Protein AF-A0A3M1L1L4-F1 (afdb_monomer_lite)

Structure (mmCIF, N/CA/C/O backbone):
data_AF-A0A3M1L1L4-F1
#
_entry.id   AF-A0A3M1L1L4-F1
#
loop_
_atom_site.group_PDB
_atom_site.id
_atom_site.type_symbol
_atom_site.label_atom_id
_atom_site.label_alt_id
_atom_site.label_comp_id
_atom_site.label_asym_id
_atom_site.label_entity_id
_atom_site.label_seq_id
_atom_site.pdbx_PDB_ins_code
_atom_site.Cartn_x
_atom_site.Cartn_y
_atom_site.Cartn_z
_atom_site.occupancy
_atom_site.B_iso_or_equiv
_atom_site.auth_seq_id
_atom_site.auth_comp_id
_atom_site.auth_asym_id
_atom_site.auth_atom_id
_atom_site.pdbx_PDB_model_num
ATOM 1 N N . MET A 1 1 ? -0.044 35.996 -49.090 1.00 56.44 1 MET A N 1
ATOM 2 C CA . MET A 1 1 ? 0.083 34.576 -48.704 1.00 56.44 1 MET A CA 1
ATOM 3 C C . MET A 1 1 ? -0.045 34.557 -47.194 1.00 56.44 1 MET A C 1
ATOM 5 O O . MET A 1 1 ? 0.706 35.277 -46.552 1.00 56.44 1 MET A O 1
ATOM 9 N N . GLN A 1 2 ? -1.117 33.930 -46.713 1.00 51.03 2 GLN A N 1
ATOM 10 C CA . GLN A 1 2 ? -1.727 34.093 -45.389 1.00 51.03 2 GLN A CA 1
ATOM 11 C C . GLN A 1 2 ? -0.976 33.397 -44.241 1.00 51.03 2 GLN A C 1
ATOM 13 O O . GLN A 1 2 ? -0.120 32.543 -44.457 1.00 51.03 2 GLN A O 1
ATOM 18 N N . ASP A 1 3 ? -1.363 33.854 -43.056 1.00 57.12 3 ASP A N 1
ATOM 19 C CA . ASP A 1 3 ? -0.882 33.768 -41.674 1.00 57.12 3 ASP A CA 1
ATOM 20 C C . ASP A 1 3 ? -0.676 32.359 -41.059 1.00 57.12 3 ASP A C 1
ATOM 22 O O . ASP A 1 3 ? -1.260 31.381 -41.530 1.00 57.12 3 ASP A O 1
ATOM 26 N N . PRO A 1 4 ? 0.112 32.235 -39.964 1.00 59.81 4 PRO A N 1
ATOM 27 C CA . PRO A 1 4 ? 0.230 31.004 -39.179 1.00 59.81 4 PRO A CA 1
ATOM 28 C C . PRO A 1 4 ? -0.982 30.816 -38.250 1.00 59.81 4 PRO A C 1
ATOM 30 O O . PRO A 1 4 ? -1.301 31.705 -37.464 1.00 59.81 4 PRO A O 1
ATOM 33 N N . ALA A 1 5 ? -1.625 29.646 -38.286 1.00 53.72 5 ALA A N 1
ATOM 34 C CA . ALA A 1 5 ? -2.687 29.286 -37.345 1.00 53.72 5 ALA A CA 1
ATOM 35 C C . ALA A 1 5 ? -2.305 28.031 -36.550 1.00 53.72 5 ALA A C 1
ATOM 37 O O . ALA A 1 5 ? -2.121 26.943 -37.096 1.00 53.72 5 ALA A O 1
ATOM 38 N N . THR A 1 6 ? -2.162 28.241 -35.247 1.00 64.50 6 THR A N 1
ATOM 39 C CA . THR A 1 6 ? -2.085 27.265 -34.160 1.00 64.50 6 THR A CA 1
ATOM 40 C C . THR A 1 6 ? -3.132 26.155 -34.340 1.00 64.50 6 THR A C 1
ATOM 42 O O . THR A 1 6 ? -4.276 26.471 -34.678 1.00 64.50 6 THR A O 1
ATOM 45 N N . PRO A 1 7 ? -2.806 24.867 -34.110 1.00 71.56 7 PRO A N 1
ATOM 46 C CA . PRO A 1 7 ? -3.848 23.861 -33.949 1.00 71.56 7 PRO A CA 1
ATOM 47 C C . PRO A 1 7 ? -4.744 24.248 -32.757 1.00 71.56 7 PRO A C 1
ATOM 49 O O . PRO A 1 7 ? -4.235 24.797 -31.777 1.00 71.56 7 PRO A O 1
ATOM 52 N N . PRO A 1 8 ? -6.060 24.009 -32.842 1.00 64.56 8 PRO A N 1
ATOM 53 C CA . PRO A 1 8 ? -7.007 24.389 -31.803 1.00 64.56 8 PRO A CA 1
ATOM 54 C C . PRO A 1 8 ? -6.635 23.733 -30.471 1.00 64.56 8 PRO A C 1
ATOM 56 O O . PRO A 1 8 ? -6.375 22.531 -30.410 1.00 64.56 8 PRO A O 1
ATOM 59 N N . GLU A 1 9 ? -6.595 24.548 -29.421 1.00 55.09 9 GLU A N 1
ATOM 60 C CA . GLU A 1 9 ? -6.603 24.096 -28.035 1.00 55.09 9 GLU A CA 1
ATOM 61 C C . GLU A 1 9 ? -7.833 23.201 -27.854 1.00 55.09 9 GLU A C 1
ATOM 63 O O . GLU A 1 9 ? -8.941 23.611 -28.196 1.00 55.09 9 GLU A O 1
ATOM 68 N N . ASP A 1 10 ? -7.640 21.967 -27.390 1.00 60.91 10 ASP A N 1
ATOM 69 C CA . ASP A 1 10 ? -8.748 21.076 -27.048 1.00 60.91 10 ASP A CA 1
ATOM 70 C C . ASP A 1 10 ? -9.513 21.721 -25.875 1.00 60.91 10 ASP A C 1
ATOM 72 O O . ASP A 1 10 ? -8.927 21.888 -24.796 1.00 60.91 10 ASP A O 1
ATOM 76 N N . PRO A 1 11 ? -10.766 22.183 -26.069 1.00 60.78 11 PRO A N 1
ATOM 77 C CA . PRO A 1 11 ? -11.537 22.752 -24.983 1.00 60.78 11 PRO A CA 1
ATOM 78 C C . PRO A 1 11 ? -11.904 21.599 -24.056 1.00 60.78 11 PRO A C 1
ATOM 80 O O . PRO A 1 11 ? -12.692 20.729 -24.422 1.00 60.78 11 PRO A O 1
ATOM 83 N N . PHE A 1 12 ? -11.347 21.591 -22.844 1.00 57.94 12 PHE A N 1
ATOM 84 C CA . PHE A 1 12 ? -11.924 20.792 -21.772 1.00 57.94 12 PHE A CA 1
ATOM 85 C C . PHE A 1 12 ? -13.378 21.243 -21.599 1.00 57.94 12 PHE A C 1
ATOM 87 O O . PHE A 1 12 ? -13.650 22.316 -21.069 1.00 57.94 12 PHE A O 1
ATOM 94 N N . ASP A 1 13 ? -14.276 20.421 -22.131 1.00 53.28 13 ASP A N 1
ATOM 95 C CA . ASP A 1 13 ? -15.728 20.493 -22.061 1.00 53.28 13 ASP A CA 1
ATOM 96 C C . ASP A 1 13 ? -16.167 20.844 -20.627 1.00 53.28 13 ASP A C 1
ATOM 98 O O . ASP A 1 13 ? -16.009 20.052 -19.694 1.00 53.28 13 ASP A O 1
ATOM 102 N N . GLU A 1 14 ? -16.659 22.074 -20.437 1.00 58.31 14 GLU A N 1
ATOM 103 C CA . GLU A 1 14 ? -17.166 22.610 -19.168 1.00 58.31 14 GLU A CA 1
ATOM 104 C C . GLU A 1 14 ? -18.525 21.987 -18.800 1.00 58.31 14 GLU A C 1
ATOM 106 O O . GLU A 1 14 ? -19.546 22.662 -18.661 1.00 58.31 14 GLU A O 1
ATOM 111 N N . GLY A 1 15 ? -18.545 20.671 -18.597 1.00 50.88 15 GLY A N 1
ATOM 112 C CA . GLY A 1 15 ? -19.666 19.941 -18.017 1.00 50.88 15 GLY A CA 1
ATOM 113 C C . GLY A 1 15 ? -19.703 20.080 -16.496 1.00 50.88 15 GLY A C 1
ATOM 114 O O . GLY A 1 15 ? -19.476 19.113 -15.771 1.00 50.88 15 GLY A O 1
ATOM 115 N N . THR A 1 16 ? -19.990 21.281 -15.996 1.00 56.84 16 THR A N 1
ATOM 116 C CA . THR A 1 16 ? -20.472 21.443 -14.617 1.00 56.84 16 THR A CA 1
ATOM 117 C C . THR A 1 16 ? -21.910 20.925 -14.497 1.00 56.84 16 THR A C 1
ATOM 119 O O . THR A 1 16 ? -22.755 21.192 -15.350 1.00 56.84 16 THR A O 1
ATOM 122 N N . PRO A 1 17 ? -22.222 20.224 -13.402 1.00 60.78 17 PRO A N 1
ATOM 123 C CA . PRO A 1 17 ? -23.400 20.551 -12.603 1.00 60.78 17 PRO A CA 1
ATOM 124 C C . PRO A 1 17 ? -22.905 21.238 -11.314 1.00 60.78 17 PRO A C 1
ATOM 126 O O . PRO A 1 17 ? -22.109 20.665 -10.576 1.00 60.78 17 PRO A O 1
ATOM 129 N N . LEU A 1 18 ? -23.089 22.554 -11.154 1.00 53.34 18 LEU A N 1
ATOM 130 C CA . LEU A 1 18 ? -24.239 23.213 -10.505 1.00 53.34 18 LEU A CA 1
ATOM 131 C C . LEU A 1 18 ? -24.563 22.645 -9.107 1.00 53.34 18 LEU A C 1
ATOM 133 O O . LEU A 1 18 ? -25.249 21.638 -8.982 1.00 53.34 18 LEU A O 1
ATOM 137 N N . ASP A 1 19 ? -24.052 23.348 -8.090 1.00 58.41 19 ASP A N 1
ATOM 138 C CA . ASP A 1 19 ? -24.559 23.498 -6.716 1.00 58.41 19 ASP A CA 1
ATOM 139 C C . ASP A 1 19 ? -25.179 22.281 -5.986 1.00 58.41 19 ASP A C 1
ATOM 141 O O . ASP A 1 19 ? -26.390 22.067 -6.006 1.00 58.41 19 ASP A O 1
ATOM 145 N N . GLU A 1 20 ? -24.378 21.624 -5.137 1.00 54.81 20 GLU A N 1
ATOM 146 C CA . GLU A 1 20 ? -24.846 21.162 -3.818 1.00 54.81 20 GLU A CA 1
ATOM 147 C C . GLU A 1 20 ? -24.128 21.987 -2.729 1.00 54.81 20 GLU A C 1
ATOM 149 O O . GLU A 1 20 ? -22.893 22.020 -2.714 1.00 54.81 20 GLU A O 1
ATOM 154 N N . PRO A 1 21 ? -24.831 22.642 -1.780 1.00 66.69 21 PRO A N 1
ATOM 155 C CA . PRO A 1 21 ? -24.192 23.243 -0.620 1.00 66.69 21 PRO A CA 1
ATOM 156 C C . PRO A 1 21 ? -23.907 22.136 0.395 1.00 66.69 21 PRO A C 1
ATOM 158 O O . PRO A 1 21 ? -24.601 22.010 1.402 1.00 66.69 21 PRO A O 1
ATOM 161 N N . THR A 1 22 ? -22.902 21.305 0.148 1.00 43.22 22 THR A N 1
ATOM 162 C CA . THR A 1 22 ? -22.544 20.271 1.119 1.00 43.22 22 THR A CA 1
ATOM 163 C C . THR A 1 22 ? -21.329 20.769 1.869 1.00 43.22 22 THR A C 1
ATOM 165 O O . THR A 1 22 ? -20.239 20.888 1.317 1.00 43.22 22 THR A O 1
ATOM 168 N N . THR A 1 23 ? -21.593 21.188 3.107 1.00 56.91 23 THR A N 1
ATO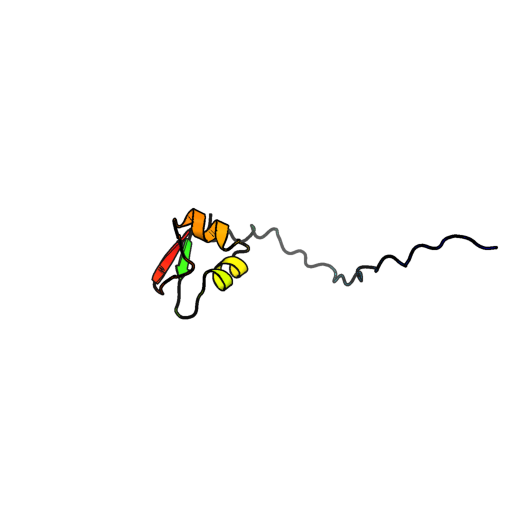M 169 C CA . THR A 1 23 ? -20.657 21.448 4.207 1.00 56.91 23 THR A CA 1
ATOM 170 C C . THR A 1 23 ? -19.250 20.887 3.974 1.00 56.91 23 THR A C 1
ATOM 172 O O . THR A 1 23 ? -19.130 19.773 3.466 1.00 56.91 23 THR A O 1
ATOM 175 N N . PRO A 1 24 ? -18.167 21.567 4.413 1.00 59.78 24 PRO A N 1
ATOM 176 C CA . PRO A 1 24 ? -16.866 20.922 4.513 1.00 59.78 24 PRO A CA 1
ATOM 177 C C . PRO A 1 24 ? -16.989 19.780 5.527 1.00 59.78 24 PRO A C 1
ATOM 179 O O . PRO A 1 24 ? -16.714 19.936 6.714 1.00 59.78 24 PRO A O 1
ATOM 182 N N . ASN A 1 25 ? -17.456 18.620 5.071 1.00 57.06 25 ASN A N 1
ATOM 183 C CA . ASN A 1 25 ? -17.244 17.373 5.750 1.00 57.06 25 ASN A CA 1
ATOM 184 C C . ASN A 1 25 ? -15.721 17.268 5.766 1.00 57.06 25 ASN A C 1
ATOM 186 O O . ASN A 1 25 ? -15.120 17.322 4.684 1.00 57.06 25 ASN A O 1
ATOM 190 N N . PRO A 1 26 ? -15.078 17.260 6.947 1.00 63.56 26 PRO A N 1
ATOM 191 C CA . PRO A 1 26 ? -13.631 17.184 7.006 1.00 63.56 26 PRO A CA 1
ATOM 192 C C . PRO A 1 26 ? -13.210 16.039 6.085 1.00 63.56 26 PRO A C 1
ATOM 194 O O . PRO A 1 26 ? -13.862 14.987 6.126 1.00 63.56 26 PRO A O 1
ATOM 197 N N . PRO A 1 27 ? -12.214 16.252 5.201 1.0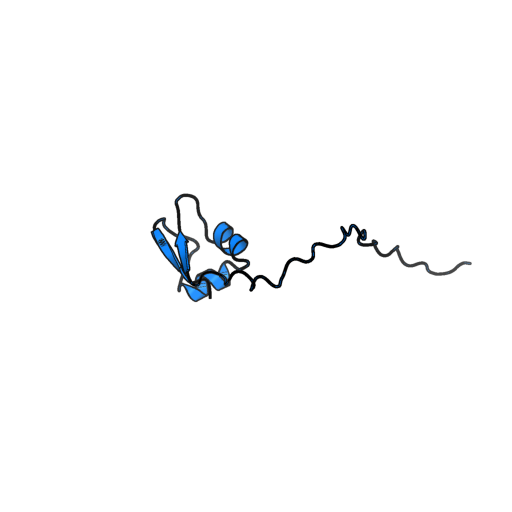0 65.06 27 PRO A N 1
ATOM 198 C CA . PRO A 1 27 ? -11.801 15.230 4.254 1.00 65.06 27 PRO A CA 1
ATOM 199 C C . PRO A 1 27 ? -11.639 13.941 5.051 1.00 65.06 27 PRO A C 1
ATOM 201 O O . PRO A 1 27 ? -10.971 13.993 6.090 1.00 65.06 27 PRO A O 1
ATOM 204 N N . PRO A 1 28 ? -12.314 12.840 4.666 1.00 64.88 28 PRO A N 1
ATOM 205 C CA . PRO A 1 28 ? -12.319 11.626 5.460 1.00 64.88 28 PRO A CA 1
ATOM 206 C C . PRO A 1 28 ? -10.869 11.292 5.762 1.00 64.88 28 PRO A C 1
ATOM 208 O O . PRO A 1 28 ? -10.080 11.057 4.846 1.00 64.88 28 PRO A O 1
ATOM 211 N N . THR A 1 29 ? -10.502 11.404 7.041 1.00 70.31 29 THR A N 1
ATOM 212 C CA . THR A 1 29 ? -9.117 11.278 7.472 1.00 70.31 29 THR A CA 1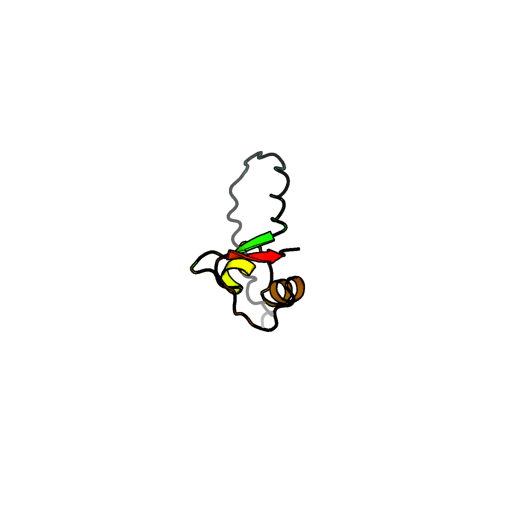
ATOM 213 C C . THR A 1 29 ? -8.632 9.940 6.959 1.00 70.31 29 THR A C 1
ATOM 215 O O . THR A 1 29 ? -9.131 8.903 7.402 1.00 70.31 29 THR A O 1
ATOM 218 N N . ALA A 1 30 ? -7.712 9.963 5.989 1.00 75.25 30 ALA A N 1
ATOM 219 C CA . ALA A 1 30 ? -7.217 8.738 5.388 1.00 75.25 30 ALA A CA 1
ATOM 220 C C . ALA A 1 30 ? -6.770 7.810 6.528 1.00 75.25 30 ALA A C 1
ATOM 222 O O . ALA A 1 30 ? -6.072 8.270 7.446 1.00 75.25 30 ALA A O 1
ATOM 223 N N . PRO A 1 31 ? -7.219 6.545 6.542 1.00 84.62 31 PRO A N 1
ATOM 224 C CA . PRO A 1 31 ? -6.916 5.655 7.647 1.00 84.62 31 PRO A CA 1
ATOM 225 C C . PRO A 1 31 ? -5.400 5.549 7.818 1.00 84.62 31 PRO A C 1
ATOM 227 O O . PRO A 1 31 ? -4.647 5.566 6.850 1.00 84.62 31 PRO A O 1
ATOM 230 N N . GLN A 1 32 ? -4.933 5.480 9.065 1.00 90.75 32 GLN A N 1
ATOM 231 C CA . GLN A 1 32 ? -3.499 5.345 9.359 1.00 90.75 32 GLN A CA 1
ATOM 232 C C . GLN A 1 32 ? -2.965 3.995 8.868 1.00 90.75 32 GLN A C 1
ATOM 234 O O . GLN A 1 32 ? -1.802 3.875 8.476 1.00 90.75 32 GLN A O 1
ATOM 239 N N . THR A 1 33 ? -3.824 2.974 8.908 1.00 95.44 33 THR A N 1
ATOM 240 C CA . THR A 1 33 ? -3.493 1.600 8.562 1.00 95.44 33 THR A CA 1
ATOM 241 C C . THR A 1 33 ? -4.632 0.904 7.819 1.00 95.44 33 THR A C 1
ATOM 243 O O . THR A 1 33 ? -5.794 1.292 7.913 1.00 95.44 33 THR A O 1
ATOM 246 N N . TYR A 1 34 ? -4.295 -0.157 7.091 1.00 95.38 34 TYR A N 1
ATOM 247 C CA . TYR A 1 34 ? -5.235 -1.016 6.384 1.00 95.38 34 TYR A CA 1
ATOM 248 C C . TYR A 1 34 ? -4.883 -2.485 6.601 1.00 95.38 34 TYR A C 1
ATOM 250 O O . TYR A 1 34 ? -3.723 -2.868 6.460 1.00 95.38 34 TYR A O 1
ATOM 258 N N . THR A 1 35 ? -5.878 -3.311 6.923 1.00 97.06 35 THR A N 1
ATOM 259 C CA . THR A 1 35 ? -5.693 -4.764 7.019 1.00 97.06 35 THR A CA 1
ATOM 260 C C . THR A 1 35 ? -6.012 -5.387 5.670 1.00 97.06 35 THR A C 1
ATOM 262 O O . THR A 1 35 ? -7.144 -5.306 5.201 1.00 97.06 35 THR A O 1
ATOM 265 N N . VAL A 1 36 ? -5.011 -6.004 5.053 1.00 96.31 36 VAL A N 1
ATOM 266 C CA . VAL A 1 36 ? -5.117 -6.672 3.753 1.00 96.31 36 VAL A CA 1
ATOM 267 C C . VAL A 1 36 ? -6.161 -7.782 3.834 1.00 96.31 36 VAL A C 1
ATOM 269 O O . VAL A 1 36 ? -6.101 -8.621 4.735 1.00 96.31 36 VAL A O 1
ATOM 272 N N . ILE A 1 37 ? -7.089 -7.835 2.881 1.00 95.25 37 ILE A N 1
ATOM 273 C CA . ILE A 1 37 ? -8.048 -8.942 2.767 1.00 95.25 37 ILE A CA 1
ATOM 274 C C . ILE A 1 37 ? -7.689 -9.867 1.599 1.00 95.25 37 ILE A C 1
ATOM 276 O O . ILE A 1 37 ? -6.785 -9.598 0.807 1.00 95.25 37 ILE A O 1
ATOM 280 N N . ARG A 1 38 ? -8.362 -11.020 1.501 1.00 95.50 38 ARG A N 1
ATOM 281 C CA . ARG A 1 38 ? -8.155 -11.934 0.368 1.00 95.50 38 ARG A CA 1
ATOM 282 C C . ARG A 1 38 ? -8.490 -11.225 -0.945 1.00 95.50 38 ARG A C 1
ATOM 284 O O . ARG A 1 38 ? -9.576 -10.680 -1.083 1.00 95.50 38 ARG A O 1
ATOM 291 N N . GLY A 1 39 ? -7.558 -11.289 -1.894 1.00 92.56 39 GLY A N 1
ATOM 292 C CA . GLY A 1 39 ? -7.684 -10.662 -3.213 1.00 92.56 39 GLY A CA 1
ATOM 293 C C . GLY A 1 39 ? -7.044 -9.276 -3.320 1.00 92.56 39 GLY A C 1
ATOM 294 O O . GLY A 1 39 ? -6.898 -8.775 -4.431 1.00 92.56 39 GLY A O 1
ATOM 295 N N . ASP A 1 40 ? -6.607 -8.678 -2.210 1.00 94.25 40 ASP A N 1
ATOM 296 C CA . ASP A 1 40 ? -5.890 -7.410 -2.264 1.00 94.25 40 ASP A CA 1
ATOM 297 C C . ASP A 1 40 ? -4.454 -7.564 -2.772 1.00 94.25 40 ASP A C 1
ATOM 299 O O . ASP A 1 40 ? -3.752 -8.542 -2.504 1.00 94.25 40 ASP A O 1
ATOM 303 N N . THR A 1 41 ? -3.994 -6.523 -3.459 1.00 95.81 41 THR A N 1
ATOM 304 C CA . THR A 1 41 ? -2.611 -6.347 -3.905 1.00 95.81 41 THR A CA 1
ATOM 305 C C . THR A 1 41 ? -2.110 -4.983 -3.443 1.00 95.81 41 THR A C 1
ATOM 307 O O . THR A 1 41 ? -2.906 -4.078 -3.188 1.00 95.81 41 THR A O 1
ATOM 310 N N . LEU A 1 42 ? -0.789 -4.777 -3.380 1.00 94.19 42 LEU A N 1
ATOM 311 C CA . LEU A 1 42 ? -0.264 -3.437 -3.088 1.00 94.19 42 LEU A CA 1
ATOM 312 C C . LEU A 1 42 ?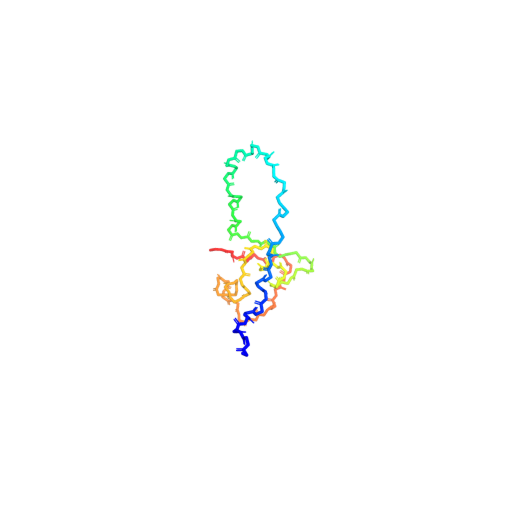 -0.776 -2.396 -4.087 1.00 94.19 42 LEU A C 1
ATOM 314 O O . LEU A 1 42 ? -1.009 -1.261 -3.696 1.00 94.19 42 LEU A O 1
ATOM 318 N N . TYR A 1 43 ? -0.978 -2.788 -5.348 1.00 94.88 43 TYR A N 1
ATOM 319 C CA . TYR A 1 43 ? -1.492 -1.904 -6.388 1.00 94.88 43 TYR A CA 1
ATOM 320 C C . TYR A 1 43 ? -2.948 -1.488 -6.135 1.00 94.88 43 TYR A C 1
ATOM 322 O O . TYR A 1 43 ? -3.259 -0.299 -6.174 1.00 94.88 43 TYR A O 1
ATOM 330 N N . SER A 1 44 ? -3.844 -2.437 -5.833 1.00 95.62 44 SER A N 1
ATOM 331 C CA . SER A 1 44 ? -5.251 -2.113 -5.550 1.00 95.62 44 SER A CA 1
ATOM 332 C C . SER A 1 44 ? -5.387 -1.241 -4.301 1.00 95.62 44 SER A C 1
ATOM 334 O O . SER A 1 44 ? -6.126 -0.256 -4.313 1.00 95.62 44 SER A O 1
ATOM 336 N N . ILE A 1 45 ? -4.616 -1.547 -3.254 1.00 93.94 45 ILE A N 1
ATOM 337 C CA . ILE A 1 45 ? -4.593 -0.777 -2.007 1.00 93.94 45 ILE A CA 1
ATOM 338 C C . ILE A 1 45 ? -4.032 0.624 -2.253 1.00 93.94 45 ILE A C 1
ATOM 340 O O . ILE A 1 45 ? -4.638 1.607 -1.831 1.00 93.94 45 ILE A O 1
ATOM 344 N N . SER A 1 46 ? -2.901 0.744 -2.952 1.00 92.75 46 SER A N 1
ATOM 345 C CA . SER A 1 46 ? -2.277 2.045 -3.179 1.00 92.75 46 SER A CA 1
ATOM 346 C C . SER A 1 46 ? -3.203 2.962 -3.979 1.00 92.75 46 SER A C 1
ATOM 348 O O . SER A 1 46 ? -3.405 4.104 -3.583 1.00 92.75 46 SER A O 1
ATOM 350 N N . ARG A 1 47 ? -3.868 2.453 -5.028 1.00 93.19 47 ARG A N 1
ATOM 351 C CA . ARG A 1 47 ? -4.861 3.237 -5.783 1.00 93.19 47 ARG A CA 1
ATOM 352 C C . ARG A 1 47 ? -6.052 3.660 -4.930 1.00 93.19 47 ARG A C 1
ATOM 354 O O . ARG A 1 47 ? -6.479 4.803 -5.034 1.00 93.19 47 ARG A O 1
ATOM 361 N N . ARG A 1 48 ? -6.556 2.775 -4.066 1.00 91.50 48 ARG A N 1
ATOM 362 C CA . ARG A 1 48 ? -7.688 3.070 -3.174 1.00 91.50 48 ARG A CA 1
ATOM 363 C C . ARG A 1 48 ? -7.398 4.219 -2.208 1.00 91.50 48 ARG A C 1
ATOM 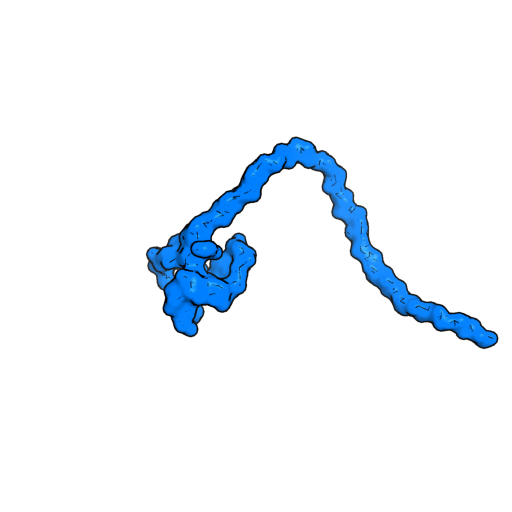365 O O . ARG A 1 48 ? -8.297 4.994 -1.909 1.00 91.50 48 ARG A O 1
ATOM 372 N N . PHE A 1 49 ? -6.160 4.319 -1.728 1.00 90.56 49 PHE A N 1
ATOM 373 C CA . PHE A 1 49 ? -5.733 5.353 -0.778 1.00 90.56 49 PHE A CA 1
ATOM 374 C C . PHE A 1 49 ? -4.931 6.484 -1.427 1.00 90.56 49 PHE A C 1
ATOM 376 O O . PHE A 1 49 ? -4.331 7.289 -0.722 1.00 90.56 49 PHE A O 1
ATOM 383 N N . ASN A 1 50 ? -4.917 6.547 -2.761 1.00 89.31 50 ASN A N 1
ATOM 384 C CA . ASN A 1 50 ? -4.189 7.552 -3.529 1.00 89.31 50 ASN A CA 1
ATOM 385 C C . ASN A 1 50 ? -2.682 7.628 -3.183 1.00 89.31 50 ASN A C 1
ATOM 387 O O . ASN A 1 50 ? -2.071 8.697 -3.176 1.00 89.31 50 ASN A O 1
ATOM 391 N N . LEU A 1 51 ? -2.084 6.469 -2.896 1.00 90.88 51 LEU A N 1
ATOM 392 C CA . LEU A 1 51 ? -0.662 6.266 -2.637 1.00 90.88 51 LEU A CA 1
ATOM 393 C C . LEU A 1 51 ? 0.018 5.594 -3.833 1.00 90.88 51 LEU A C 1
ATOM 395 O O . LEU A 1 51 ? -0.601 4.879 -4.626 1.00 90.88 51 LEU A O 1
ATOM 399 N N . THR A 1 52 ? 1.338 5.743 -3.913 1.00 94.69 52 THR A N 1
ATOM 400 C CA . THR A 1 52 ? 2.161 4.917 -4.798 1.00 94.69 52 THR A CA 1
ATOM 401 C C . THR A 1 52 ? 2.532 3.606 -4.107 1.00 94.69 52 THR A C 1
ATOM 403 O O . THR A 1 52 ? 2.676 3.544 -2.883 1.00 94.69 52 THR A O 1
ATOM 406 N N . VAL A 1 53 ? 2.723 2.543 -4.894 1.00 94.88 53 VAL A N 1
ATOM 407 C CA . VAL A 1 53 ? 3.203 1.250 -4.376 1.00 94.88 53 VAL A CA 1
ATOM 408 C C . VAL A 1 53 ? 4.547 1.424 -3.667 1.00 94.88 53 VAL A C 1
ATOM 410 O O . VAL A 1 53 ? 4.753 0.859 -2.599 1.00 94.88 53 VAL A O 1
ATOM 413 N N . GLU A 1 54 ? 5.441 2.248 -4.213 1.00 95.56 54 GLU A N 1
ATOM 414 C CA . GLU A 1 54 ? 6.747 2.527 -3.612 1.00 95.56 54 GLU A CA 1
ATOM 415 C C . GLU A 1 54 ? 6.627 3.207 -2.243 1.00 95.56 54 GLU A C 1
ATOM 417 O O . GLU A 1 54 ? 7.255 2.761 -1.282 1.00 95.56 54 GLU A O 1
ATOM 422 N N . LYS A 1 55 ? 5.751 4.215 -2.111 1.00 94.56 55 LYS A N 1
ATOM 423 C CA . LYS A 1 55 ? 5.484 4.867 -0.823 1.00 94.56 55 LYS A CA 1
ATOM 424 C C . LYS A 1 55 ? 4.921 3.874 0.187 1.00 94.56 55 LYS A C 1
ATOM 426 O O . LYS A 1 55 ? 5.384 3.829 1.325 1.00 94.56 55 LYS A O 1
ATOM 431 N N . LEU A 1 56 ? 3.966 3.050 -0.240 1.00 95.00 56 LEU A N 1
ATOM 432 C CA . LEU A 1 56 ? 3.364 2.020 0.600 1.00 95.00 56 LEU A CA 1
ATOM 433 C C . LEU A 1 56 ? 4.407 0.990 1.063 1.00 95.00 56 LEU A C 1
ATOM 435 O O . LEU A 1 56 ? 4.415 0.603 2.229 1.00 95.00 56 LEU A O 1
ATOM 439 N N . LYS A 1 57 ? 5.336 0.591 0.189 1.00 96.19 57 LYS A N 1
ATOM 440 C CA . LYS A 1 57 ? 6.454 -0.295 0.539 1.00 96.19 57 LYS A CA 1
ATOM 441 C C . LYS A 1 57 ? 7.407 0.347 1.539 1.00 96.19 57 LYS A C 1
ATOM 443 O O . LYS A 1 57 ? 7.724 -0.283 2.544 1.00 96.19 57 LYS A O 1
ATOM 448 N N . ALA A 1 58 ? 7.822 1.589 1.292 1.00 96.44 58 ALA A N 1
ATOM 449 C CA . ALA A 1 58 ? 8.742 2.319 2.158 1.00 96.44 58 ALA A CA 1
ATOM 450 C C . ALA A 1 58 ? 8.180 2.486 3.579 1.00 96.44 58 ALA A C 1
ATOM 452 O O . ALA A 1 58 ? 8.885 2.233 4.552 1.00 96.44 58 ALA A O 1
ATOM 453 N N . LEU A 1 59 ? 6.889 2.819 3.703 1.00 95.00 59 LEU A N 1
ATOM 454 C CA . LEU A 1 59 ? 6.201 2.938 4.996 1.00 95.00 59 LEU A CA 1
ATOM 455 C C . LEU A 1 59 ? 6.155 1.621 5.785 1.00 95.00 59 LEU A C 1
ATOM 457 O O . LEU A 1 59 ? 6.089 1.637 7.013 1.00 95.00 59 LEU A O 1
ATOM 461 N N . ASN A 1 60 ? 6.171 0.487 5.085 1.00 96.44 60 ASN A N 1
ATOM 462 C CA . ASN A 1 60 ? 6.001 -0.844 5.666 1.00 96.44 60 ASN A CA 1
ATOM 463 C C . ASN A 1 60 ? 7.282 -1.691 5.652 1.00 96.44 60 ASN A C 1
ATOM 465 O O . ASN A 1 60 ? 7.230 -2.865 6.008 1.00 96.44 60 ASN A O 1
ATOM 469 N N . GLY A 1 61 ? 8.420 -1.127 5.228 1.00 96.06 61 GLY A N 1
ATOM 470 C CA . GLY A 1 61 ? 9.687 -1.855 5.107 1.00 96.06 61 GLY A CA 1
ATOM 471 C C . GLY A 1 61 ? 9.635 -3.033 4.126 1.00 96.06 61 GLY A C 1
ATOM 472 O O . GLY A 1 61 ? 10.368 -4.006 4.289 1.00 96.06 61 GLY A O 1
ATOM 473 N N . LEU A 1 62 ? 8.749 -2.985 3.127 1.00 95.06 62 LEU A N 1
ATOM 474 C CA . LEU A 1 62 ? 8.561 -4.083 2.180 1.00 95.06 62 LEU A CA 1
ATOM 475 C C . LEU A 1 62 ? 9.581 -3.996 1.044 1.00 95.06 62 LEU A C 1
ATOM 477 O O . LEU A 1 62 ? 9.635 -3.013 0.307 1.00 95.06 62 LEU A O 1
ATOM 481 N N . SER A 1 63 ? 10.337 -5.068 0.832 1.00 93.31 63 SER A N 1
ATOM 482 C CA . SER A 1 63 ? 11.236 -5.207 -0.320 1.00 93.31 63 SER A CA 1
ATOM 483 C C . SER A 1 63 ? 10.508 -5.703 -1.575 1.00 93.31 63 SER A C 1
ATOM 485 O O . SER A 1 63 ? 10.859 -5.319 -2.693 1.00 93.31 63 SER A O 1
ATOM 487 N N . SER A 1 64 ? 9.433 -6.478 -1.409 1.00 93.25 64 SER A N 1
ATOM 488 C CA . SER A 1 64 ? 8.652 -7.076 -2.499 1.00 93.25 64 SER A CA 1
ATOM 489 C C . SER A 1 64 ? 7.200 -6.589 -2.524 1.00 93.25 64 SER A C 1
ATOM 491 O O . SER A 1 64 ? 6.757 -5.876 -1.626 1.00 93.25 64 SER A O 1
ATOM 493 N N . ASN A 1 65 ? 6.461 -6.984 -3.564 1.00 92.69 65 ASN A N 1
ATOM 494 C CA . ASN A 1 65 ? 5.028 -6.704 -3.681 1.00 92.69 65 ASN A CA 1
ATOM 495 C C . ASN A 1 65 ? 4.142 -7.762 -3.001 1.00 92.69 65 ASN A C 1
ATOM 497 O O . ASN A 1 65 ? 2.918 -7.701 -3.110 1.00 92.69 65 ASN A O 1
ATOM 501 N N . LEU A 1 66 ? 4.752 -8.746 -2.334 1.00 94.00 66 LEU A N 1
ATOM 502 C CA . LEU A 1 66 ? 4.032 -9.828 -1.683 1.00 94.00 66 LEU A CA 1
ATOM 503 C C . LEU A 1 66 ? 3.419 -9.332 -0.371 1.00 94.00 66 LEU A C 1
ATOM 505 O O . LEU A 1 66 ? 4.132 -8.953 0.556 1.00 94.00 66 LEU A O 1
ATOM 509 N N . ILE A 1 67 ? 2.093 -9.388 -0.296 1.00 95.06 67 ILE A N 1
ATOM 510 C CA . ILE A 1 67 ? 1.312 -9.115 0.910 1.00 95.06 67 ILE A CA 1
ATOM 511 C C . ILE A 1 67 ? 0.383 -10.288 1.197 1.00 95.06 67 ILE A C 1
ATOM 513 O O . ILE A 1 67 ? -0.005 -11.022 0.286 1.00 95.06 67 ILE A O 1
ATOM 517 N N . ARG A 1 68 ? 0.045 -10.488 2.470 1.00 95.75 68 ARG A N 1
ATOM 518 C CA . ARG A 1 68 ? -0.813 -11.594 2.909 1.00 95.75 68 ARG A CA 1
ATOM 519 C C . ARG A 1 68 ? -2.110 -11.071 3.521 1.00 95.75 68 ARG A C 1
ATOM 521 O O . ARG A 1 68 ? -2.071 -10.058 4.215 1.00 95.75 68 ARG A O 1
ATOM 528 N N . PRO A 1 69 ? -3.245 -11.764 3.336 1.00 96.69 69 PRO A N 1
ATOM 529 C CA . PRO A 1 69 ? -4.462 -11.459 4.079 1.00 96.69 69 PRO A CA 1
ATOM 530 C C . PRO A 1 69 ? -4.197 -11.449 5.591 1.00 96.69 69 PRO A C 1
ATOM 532 O O . PRO A 1 69 ? -3.500 -12.326 6.100 1.00 96.69 69 PRO A O 1
ATOM 535 N N . GLY A 1 70 ? -4.734 -10.455 6.294 1.00 95.88 70 GLY A N 1
ATOM 536 C CA . GLY A 1 70 ? -4.477 -10.194 7.712 1.00 95.88 70 GLY A CA 1
ATOM 537 C C . GLY A 1 70 ? -3.241 -9.330 7.988 1.00 95.88 70 GLY A C 1
ATOM 538 O O . GLY A 1 70 ? -3.047 -8.903 9.122 1.00 95.88 70 GLY A O 1
ATOM 539 N N . GLN A 1 71 ? -2.414 -9.031 6.982 1.00 97.06 71 GLN A N 1
ATOM 540 C CA . GLN A 1 71 ? -1.282 -8.118 7.141 1.00 97.06 71 GLN A CA 1
ATOM 541 C C . GLN A 1 71 ? -1.774 -6.680 7.315 1.00 97.06 71 GLN A C 1
ATOM 543 O O . GLN A 1 71 ? -2.611 -6.210 6.550 1.00 97.06 71 GLN A O 1
ATOM 548 N N . VAL A 1 72 ? -1.221 -5.965 8.292 1.00 96.75 72 VAL A N 1
ATOM 549 C CA . VAL A 1 72 ? -1.522 -4.547 8.516 1.00 96.75 72 VAL A CA 1
ATOM 550 C C . VAL A 1 72 ? -0.499 -3.693 7.771 1.00 96.75 72 VAL A C 1
ATOM 552 O O . VAL A 1 72 ? 0.703 -3.844 7.975 1.00 96.75 72 VAL A O 1
ATOM 555 N N . LEU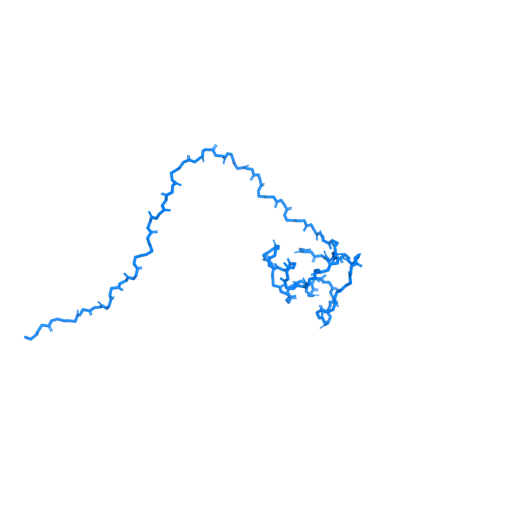 A 1 73 ? -0.978 -2.798 6.909 1.00 96.25 73 LEU A N 1
ATOM 556 C CA . LEU A 1 73 ? -0.170 -1.843 6.156 1.00 96.25 73 LEU A CA 1
ATOM 557 C C . LEU A 1 73 ? -0.383 -0.428 6.682 1.00 96.25 73 LEU A C 1
ATOM 559 O O . LEU A 1 73 ? -1.517 0.009 6.831 1.00 96.25 73 LEU A O 1
ATOM 563 N N . ARG A 1 74 ? 0.703 0.303 6.912 1.00 95.69 74 ARG A N 1
ATOM 564 C CA . ARG A 1 74 ? 0.743 1.738 7.215 1.00 95.69 74 ARG A CA 1
ATOM 565 C C . ARG A 1 74 ? 0.526 2.544 5.937 1.00 95.69 74 ARG A C 1
ATOM 567 O O . ARG A 1 74 ? 1.148 2.236 4.921 1.00 95.69 74 ARG A O 1
ATOM 574 N N . LEU A 1 75 ? -0.332 3.560 6.000 1.00 92.62 75 LEU A N 1
ATOM 575 C CA . LEU A 1 75 ? -0.724 4.391 4.854 1.00 92.62 75 LEU A CA 1
ATOM 576 C C . LEU A 1 75 ? -0.181 5.830 4.925 1.00 92.62 75 LEU A C 1
ATOM 578 O O . LEU A 1 75 ? -0.204 6.530 3.916 1.00 92.62 75 LEU A O 1
ATOM 582 N N . LYS A 1 76 ? 0.325 6.272 6.081 1.00 84.88 76 LYS A N 1
ATOM 583 C CA . LYS A 1 76 ? 0.957 7.583 6.275 1.00 84.88 76 LYS A CA 1
ATOM 584 C C . LYS A 1 76 ? 1.971 7.577 7.410 1.00 84.88 76 LYS A C 1
ATOM 586 O O . LYS A 1 76 ? 1.890 6.665 8.267 1.00 84.88 76 LYS A O 1
#

pLDDT: mean 80.43, std 17.58, range [43.22, 97.06]

Secondary structure (DSSP, 8-state):
-PPP--PPP---------------PPP----SEEE--TT--HHHHHHHTT--HHHHHHHHT-SSS---TT-EEE--

Foldseek 3Di:
DDDDDDDDDDPPPPPDDDDDPDPCPPPPPQDQKDADAPPDWLVVVCVVSVHDSVVQCVQVVHPDRDDDGRDMTGDD

Sequence (76 aa):
MQDPATPPEDPFDEGTPLDEPTTPNPPPTAPQTYTVIRGDTLYSISRRFNLTVEKLKALNGLSSNLIRPGQVLRLK

Radius of gyration: 21.48 Å; chains: 1; bounding box: 36×46×58 Å